Protein AF-A0A841N7B1-F1 (afdb_monomer)

Nearest PDB structures (foldseek):
  2lx7-assembly1_A  TM=5.504E-01  e=1.886E-01  Homo sapiens
  2dvj-assembly1_A  TM=4.150E-01  e=2.128E+00  Homo sapiens
  1a78-assembly1_B  TM=3.804E-01  e=1.434E+00  Rhinella arenarum
  1gan-assembly1_B  TM=3.801E-01  e=2.252E+00  Rhinella arenarum
  4ga9-assembly1_B  TM=4.075E-01  e=5.244E+00  Rattus norvegicus

Solvent-accessible surface area (backbone atoms only — not comparable to full-atom values): 3776 Å² total; per-residue (Å²): 116,81,68,44,41,26,35,32,32,30,65,51,81,92,69,87,80,56,85,73,57,76,86,48,74,73,42,72,49,75,28,44,31,36,70,82,78,36,33,32,43,36,72,42,90,58,65,53,77,45,79,36,34,61,82,66,27,20,41,79,75,48,77,100

Secondary structure (DSSP, 8-state):
---EEEEEEE----SPPPTT----TT-EEEEEEETTTTEEEEE-TTS-EEEEEBTTTEEEEEE-

Radius of gyration: 10.96 Å; Cα contacts (8 Å, |Δi|>4): 138; chains: 1; bounding box: 26×17×27 Å

Foldseek 3Di:
DDKFKFKKAFQDDPDDDDPPFPDDHRDIDIFIADPVQQWTWDQTPVRDIDIAHDPPGIHTDGTD

Mean predicted aligned error: 2.57 Å

Sequence (64 aa):
MTEYHVIFEVLKIEQELQQGSTIQIGERFVGLYYPDNKEVHFTDDNGQQWIFYDGDSCSIIDKF

pLDDT: mean 96.15, std 4.26, range [67.06, 98.62]

Structure (mmCIF, N/CA/C/O backbone):
data_AF-A0A841N7B1-F1
#
_entry.id   AF-A0A841N7B1-F1
#
loop_
_atom_site.group_PDB
_atom_site.id
_atom_site.type_symbol
_atom_site.label_atom_id
_atom_site.label_alt_id
_atom_site.label_comp_id
_atom_site.label_asym_id
_atom_site.label_entity_id
_atom_site.label_seq_id
_atom_site.pdbx_PDB_ins_code
_atom_site.Cartn_x
_atom_site.Cartn_y
_atom_site.Cartn_z
_atom_site.occupancy
_atom_site.B_iso_or_equiv
_atom_site.auth_seq_id
_atom_site.auth_comp_id
_atom_site.auth_asym_id
_atom_site.auth_atom_id
_atom_site.pdbx_PDB_model_num
ATOM 1 N N . MET A 1 1 ? 11.606 5.651 -14.209 1.00 67.06 1 MET A N 1
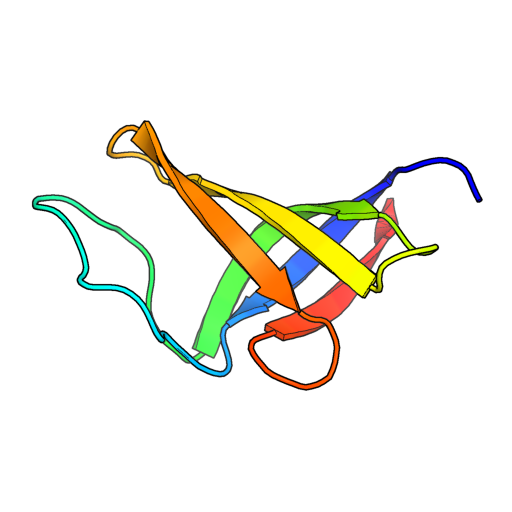ATOM 2 C CA . MET A 1 1 ? 10.929 4.455 -14.789 1.00 67.06 1 MET A CA 1
ATOM 3 C C . MET A 1 1 ? 9.443 4.761 -14.915 1.00 67.06 1 MET A C 1
ATOM 5 O O . MET A 1 1 ? 8.995 5.684 -14.257 1.00 67.06 1 MET A O 1
ATOM 9 N N . THR A 1 2 ? 8.682 4.049 -15.748 1.00 88.38 2 THR A N 1
ATOM 10 C CA . THR A 1 2 ? 7.218 4.236 -15.793 1.00 88.38 2 THR A CA 1
ATOM 11 C C . THR A 1 2 ? 6.578 3.628 -14.545 1.00 88.38 2 THR A C 1
ATOM 13 O O . THR A 1 2 ? 7.047 2.592 -14.075 1.00 88.38 2 THR A O 1
ATOM 16 N N . GLU A 1 3 ? 5.547 4.276 -14.009 1.00 94.81 3 GLU A N 1
ATOM 17 C CA . GLU A 1 3 ? 4.693 3.742 -12.942 1.00 94.81 3 GLU A CA 1
ATOM 18 C C . GLU A 1 3 ? 4.010 2.424 -13.352 1.00 94.81 3 GLU A C 1
ATOM 20 O O . GLU A 1 3 ? 3.722 2.205 -14.532 1.00 94.81 3 GLU A O 1
ATOM 25 N N . TYR A 1 4 ? 3.784 1.527 -12.390 1.00 96.62 4 TYR A N 1
ATOM 26 C CA . TYR A 1 4 ? 3.125 0.231 -12.613 1.00 96.62 4 TYR A CA 1
ATOM 27 C C . TYR A 1 4 ? 2.393 -0.251 -11.361 1.00 96.62 4 TYR A C 1
ATOM 29 O O . TYR A 1 4 ? 2.650 0.239 -10.262 1.00 96.62 4 TYR A O 1
ATOM 37 N N . HIS A 1 5 ? 1.471 -1.202 -11.515 1.00 97.69 5 HIS A N 1
ATOM 38 C CA . HIS A 1 5 ? 0.710 -1.711 -10.379 1.00 97.69 5 HIS A CA 1
ATOM 39 C C . HIS A 1 5 ? 1.509 -2.777 -9.628 1.00 97.69 5 HIS A C 1
ATOM 41 O O . HIS A 1 5 ? 2.231 -3.588 -10.214 1.00 97.69 5 HIS A O 1
ATOM 47 N N . VAL A 1 6 ? 1.382 -2.766 -8.305 1.00 98.31 6 VAL A N 1
ATOM 48 C CA . VAL A 1 6 ? 2.040 -3.725 -7.416 1.00 98.31 6 VAL A CA 1
ATOM 49 C C . VAL A 1 6 ? 1.069 -4.250 -6.380 1.00 98.31 6 VAL A C 1
ATOM 51 O O . VAL A 1 6 ? 0.170 -3.530 -5.948 1.00 98.31 6 VAL A O 1
ATOM 54 N N . ILE A 1 7 ? 1.298 -5.483 -5.933 1.00 98.50 7 ILE A N 1
ATOM 55 C CA . ILE A 1 7 ? 0.804 -5.931 -4.632 1.00 98.50 7 ILE A CA 1
ATOM 56 C C . ILE A 1 7 ? 1.837 -5.509 -3.597 1.00 98.50 7 ILE A C 1
ATOM 58 O O . ILE A 1 7 ? 3.013 -5.856 -3.722 1.00 98.50 7 ILE A O 1
ATOM 62 N N . PHE A 1 8 ? 1.402 -4.794 -2.569 1.00 98.44 8 PHE A N 1
ATOM 63 C CA . PHE A 1 8 ? 2.248 -4.386 -1.454 1.00 98.44 8 PHE A CA 1
ATOM 64 C C . PHE A 1 8 ? 1.655 -4.854 -0.126 1.00 98.44 8 PHE A C 1
ATOM 66 O O . PHE A 1 8 ? 0.439 -4.948 0.016 1.00 98.44 8 PHE A O 1
ATOM 73 N N . GLU A 1 9 ? 2.521 -5.155 0.838 1.00 98.62 9 GLU A N 1
ATOM 74 C CA . GLU A 1 9 ? 2.167 -5.460 2.225 1.00 98.62 9 GLU A CA 1
ATOM 75 C C . GLU A 1 9 ? 2.437 -4.238 3.105 1.00 98.62 9 GLU A C 1
ATOM 77 O O . GLU A 1 9 ? 3.516 -3.643 3.028 1.00 98.62 9 GLU A O 1
ATOM 82 N N . VAL A 1 10 ? 1.465 -3.852 3.933 1.00 98.44 10 VAL A N 1
ATOM 83 C CA . VAL A 1 10 ? 1.583 -2.705 4.843 1.00 98.44 10 VAL A CA 1
ATOM 84 C C . VAL A 1 10 ? 2.438 -3.092 6.046 1.00 98.44 10 VAL A C 1
ATOM 86 O O . VAL A 1 10 ? 2.096 -4.005 6.790 1.00 98.44 10 VAL A O 1
ATOM 89 N N . LEU A 1 11 ? 3.526 -2.366 6.288 1.00 98.25 11 LEU A N 1
ATOM 90 C CA . LEU A 1 11 ? 4.430 -2.611 7.418 1.00 98.25 11 LEU A CA 1
ATOM 91 C C . LEU A 1 11 ? 4.225 -1.609 8.556 1.00 98.25 11 LEU A C 1
ATOM 93 O O . LEU A 1 11 ? 4.444 -1.931 9.725 1.00 98.25 11 LEU A O 1
ATOM 97 N N . LYS A 1 12 ? 3.806 -0.387 8.218 1.00 97.56 12 LYS A N 1
ATOM 98 C CA . LYS A 1 12 ? 3.667 0.726 9.157 1.00 97.56 12 LYS A CA 1
ATOM 99 C C . LYS A 1 12 ? 2.540 1.652 8.719 1.00 97.56 12 LYS A C 1
ATOM 101 O O . LYS A 1 12 ? 2.351 1.887 7.531 1.00 97.56 12 LYS A O 1
ATOM 106 N N . ILE A 1 13 ? 1.831 2.214 9.694 1.00 96.44 13 ILE A N 1
ATOM 107 C CA . ILE A 1 13 ? 0.793 3.226 9.486 1.00 96.44 13 ILE A CA 1
ATOM 108 C C . ILE A 1 13 ? 1.212 4.467 10.276 1.00 96.44 13 ILE A C 1
ATOM 110 O 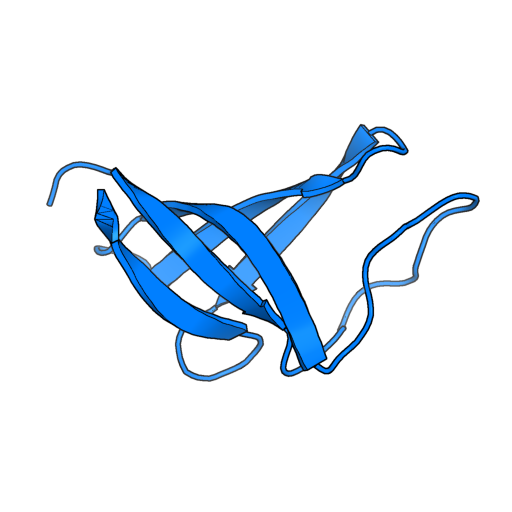O . ILE A 1 13 ? 1.336 4.410 11.498 1.00 96.44 13 ILE A O 1
ATOM 114 N N . GLU A 1 14 ? 1.483 5.569 9.576 1.00 90.25 14 GLU A 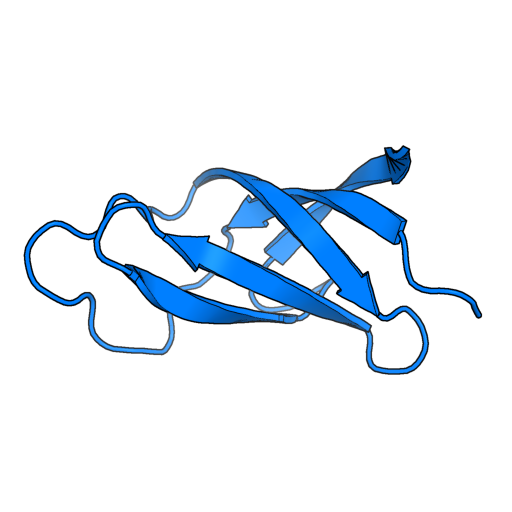N 1
ATOM 115 C CA . GLU A 1 14 ? 1.971 6.821 10.182 1.00 90.25 14 GLU A CA 1
ATOM 116 C C . GLU A 1 14 ? 0.899 7.916 10.268 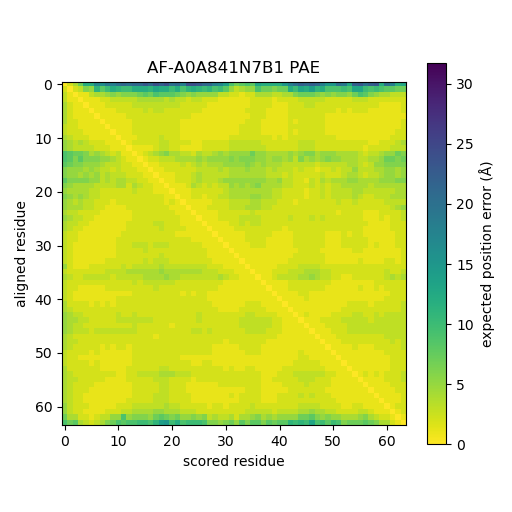1.00 90.25 14 GLU A C 1
ATOM 118 O O . GLU A 1 14 ? 1.067 8.893 10.995 1.00 90.25 14 GLU A O 1
ATOM 123 N N . GLN A 1 15 ? -0.204 7.750 9.538 1.00 90.25 15 GLN A N 1
ATOM 124 C CA . GLN A 1 15 ? -1.342 8.664 9.530 1.00 90.25 15 GLN A CA 1
ATOM 125 C C . GLN A 1 15 ? -2.502 8.085 10.349 1.00 90.25 15 GLN A C 1
ATOM 127 O O . GLN A 1 15 ? -2.659 6.869 10.451 1.00 90.25 15 GLN A O 1
ATOM 132 N N . GLU A 1 16 ? -3.347 8.951 10.910 1.00 93.81 16 GLU A N 1
ATOM 133 C CA . GLU A 1 16 ? -4.604 8.525 11.527 1.00 93.81 16 GLU A CA 1
ATOM 134 C C . GLU A 1 16 ? -5.531 7.843 10.506 1.00 93.81 16 GLU A C 1
ATOM 136 O O . GLU A 1 16 ? -5.769 8.347 9.402 1.00 93.81 16 GLU A O 1
ATOM 141 N N . LEU A 1 17 ? -6.076 6.691 10.902 1.00 94.38 17 LEU A N 1
ATOM 142 C CA . LEU A 1 17 ? -7.086 5.970 10.136 1.00 94.38 17 LEU A CA 1
ATOM 143 C C . LEU A 1 17 ? -8.414 6.721 10.228 1.00 94.38 17 LEU A C 1
ATOM 145 O O . LEU A 1 17 ? -8.957 6.910 11.320 1.00 94.38 17 LEU A O 1
ATOM 149 N N . GLN A 1 18 ? -8.957 7.135 9.085 1.00 95.12 18 GLN A N 1
ATOM 150 C CA . GLN A 1 18 ? -10.293 7.719 9.045 1.00 95.12 18 GLN A CA 1
ATOM 151 C C . GLN A 1 18 ? -11.360 6.633 9.212 1.00 95.12 18 GLN A C 1
ATOM 153 O O . GLN A 1 18 ? -11.120 5.441 9.003 1.00 95.12 18 GLN A O 1
ATOM 158 N N . GLN A 1 19 ? -12.570 7.045 9.599 1.00 95.19 19 GLN A N 1
ATOM 159 C CA . GLN A 1 19 ? -13.688 6.124 9.781 1.00 95.19 19 GLN A CA 1
ATOM 160 C C . GLN A 1 19 ? -13.896 5.262 8.527 1.00 95.19 19 GLN A C 1
ATOM 162 O O . GLN A 1 19 ? -13.920 5.768 7.407 1.00 95.19 19 GLN A O 1
ATOM 167 N N . GLY A 1 20 ? -14.043 3.952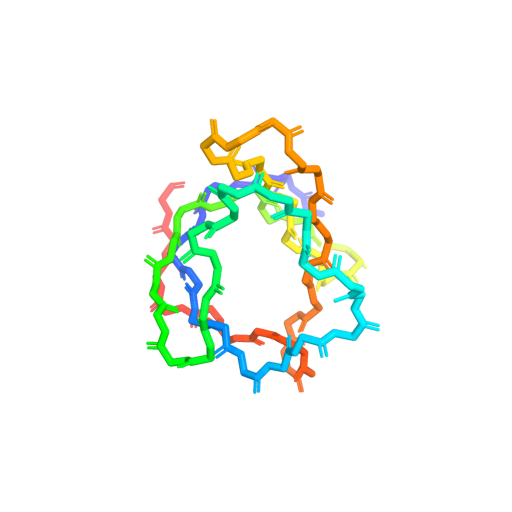 8.730 1.00 94.38 20 GLY A N 1
ATOM 168 C CA . GLY A 1 20 ? -14.237 2.995 7.641 1.00 94.38 20 GLY A CA 1
ATOM 169 C C . GLY A 1 20 ? -12.962 2.584 6.905 1.00 94.38 20 GLY A C 1
ATOM 170 O O . GLY A 1 20 ? -13.082 1.880 5.911 1.00 94.38 20 GLY A O 1
ATOM 171 N N . SER A 1 21 ? -11.773 2.997 7.365 1.00 94.19 21 SER A N 1
ATOM 172 C CA . SER A 1 21 ? -10.515 2.554 6.758 1.00 94.19 21 SER A CA 1
ATOM 173 C C . SER A 1 21 ? -10.358 1.037 6.852 1.00 94.19 21 SER A C 1
ATOM 175 O O . SER A 1 21 ? -10.667 0.435 7.887 1.00 94.19 21 SER A O 1
ATOM 177 N N . THR A 1 22 ? -9.874 0.428 5.771 1.00 94.62 22 THR A N 1
ATOM 178 C CA . THR A 1 22 ? -9.605 -1.014 5.697 1.00 94.62 22 THR A CA 1
ATOM 179 C C . THR A 1 22 ? -8.128 -1.346 5.903 1.00 94.62 22 THR A C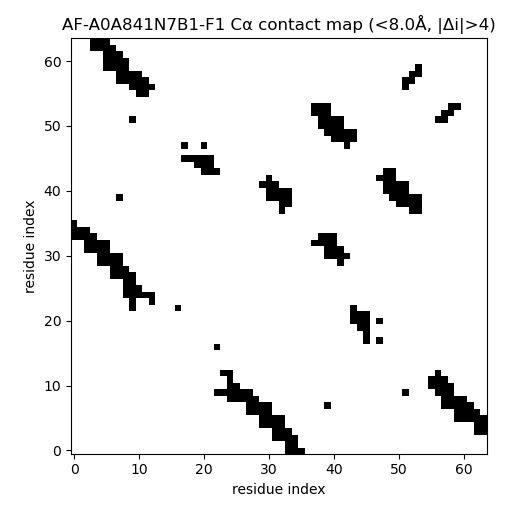 1
ATOM 181 O O . THR A 1 22 ? -7.776 -2.514 6.064 1.00 94.62 22 THR A O 1
ATOM 184 N N . ILE A 1 23 ? -7.260 -0.331 5.962 1.00 96.00 23 ILE A N 1
ATOM 185 C CA . ILE A 1 23 ? -5.815 -0.509 6.095 1.00 96.00 23 ILE A CA 1
ATOM 186 C C . ILE A 1 23 ? -5.439 -1.058 7.467 1.00 96.00 23 ILE A C 1
ATOM 188 O O . ILE A 1 23 ? -5.808 -0.520 8.512 1.00 96.00 23 ILE A O 1
ATOM 192 N N . GLN A 1 24 ? -4.633 -2.119 7.452 1.00 96.44 24 GLN A N 1
ATOM 193 C CA . GLN A 1 24 ? -4.077 -2.760 8.638 1.00 96.44 24 GLN A CA 1
ATOM 194 C C . GLN A 1 24 ? -2.646 -3.228 8.352 1.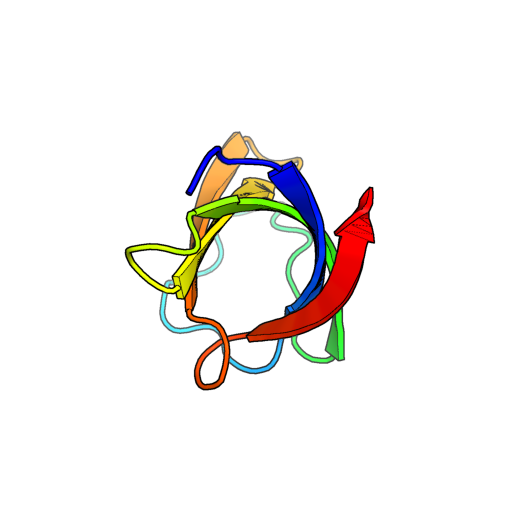00 96.44 24 GLN A C 1
ATOM 196 O O . GLN A 1 24 ? -2.316 -3.598 7.227 1.00 96.44 24 GLN A O 1
ATOM 201 N N . ILE A 1 25 ? -1.784 -3.215 9.372 1.00 97.75 25 ILE A N 1
ATOM 202 C CA . ILE A 1 25 ? -0.416 -3.745 9.260 1.00 97.75 25 ILE A CA 1
ATOM 203 C C . ILE A 1 25 ? -0.484 -5.257 9.000 1.00 97.75 25 ILE A C 1
ATOM 205 O O . ILE A 1 25 ? -1.190 -5.972 9.707 1.00 97.75 25 ILE A O 1
ATOM 209 N N . GLY A 1 26 ? 0.275 -5.732 8.012 1.00 98.00 26 GLY A N 1
ATOM 210 C CA . GLY A 1 26 ? 0.316 -7.121 7.547 1.00 98.00 26 GLY A CA 1
ATOM 211 C C . GLY A 1 26 ? -0.678 -7.446 6.427 1.00 98.00 26 GLY A C 1
ATOM 212 O O . GLY A 1 26 ? -0.533 -8.479 5.774 1.00 98.00 26 GLY A O 1
ATOM 213 N N . GLU A 1 27 ? -1.656 -6.575 6.165 1.00 97.75 27 GLU A N 1
ATOM 214 C CA . GLU A 1 27 ? -2.579 -6.741 5.039 1.00 97.75 27 GLU A CA 1
ATOM 215 C C . GLU A 1 27 ? -1.929 -6.344 3.711 1.00 97.75 27 GLU A C 1
ATOM 217 O O . GLU A 1 2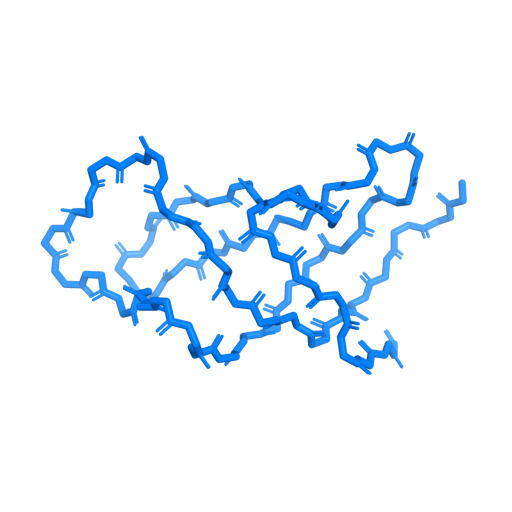7 ? -0.938 -5.602 3.662 1.00 97.75 27 GLU A O 1
ATOM 222 N N . ARG A 1 28 ? -2.499 -6.864 2.618 1.00 98.00 28 ARG A N 1
ATOM 223 C CA . ARG A 1 28 ? -1.981 -6.679 1.261 1.00 98.00 28 ARG A CA 1
ATOM 224 C C . ARG A 1 28 ? -2.998 -6.006 0.366 1.00 98.00 28 ARG A C 1
ATOM 226 O O . ARG A 1 28 ? -4.149 -6.425 0.302 1.00 98.00 28 ARG A O 1
ATOM 233 N N . PHE A 1 29 ? -2.529 -5.029 -0.395 1.00 98.00 29 PHE A N 1
ATOM 234 C CA . PHE A 1 29 ? -3.360 -4.241 -1.295 1.00 98.00 29 PHE A CA 1
ATOM 235 C C . PHE A 1 29 ? -2.687 -4.089 -2.654 1.00 98.00 29 PHE A C 1
ATOM 237 O O . PHE A 1 29 ? -1.500 -4.380 -2.815 1.00 98.00 29 PHE A O 1
ATOM 244 N N . VAL A 1 30 ? -3.460 -3.627 -3.635 1.00 98.06 30 VAL A N 1
ATOM 245 C CA . VAL A 1 30 ? -2.947 -3.257 -4.955 1.00 98.06 30 VAL A CA 1
ATOM 246 C C . VAL A 1 30 ? -2.841 -1.742 -5.028 1.00 98.06 30 VAL A C 1
ATOM 248 O O . VAL A 1 30 ? -3.828 -1.049 -4.802 1.00 98.06 30 VAL A O 1
ATOM 251 N N . GLY A 1 31 ? -1.656 -1.235 -5.353 1.00 97.56 31 GLY A N 1
ATOM 252 C CA . GLY A 1 31 ? -1.393 0.198 -5.482 1.00 97.56 31 GLY A CA 1
ATOM 253 C C . GLY A 1 31 ? -0.574 0.523 -6.724 1.00 97.56 31 GLY A C 1
ATOM 254 O O . GLY A 1 31 ? -0.043 -0.372 -7.387 1.00 97.56 31 GLY A O 1
ATOM 255 N N . LEU A 1 32 ? -0.474 1.813 -7.037 1.00 98.12 32 LEU A N 1
ATOM 256 C CA . LEU A 1 32 ? 0.337 2.319 -8.139 1.00 98.12 32 LEU A CA 1
ATOM 257 C C . LEU A 1 32 ? 1.724 2.693 -7.615 1.00 98.12 32 LEU A C 1
ATOM 259 O O . LEU A 1 32 ? 1.853 3.579 -6.772 1.00 98.12 32 LEU A O 1
ATOM 263 N N . TYR A 1 33 ? 2.757 2.002 -8.089 1.00 98.38 33 TYR A N 1
ATOM 264 C CA . TYR A 1 33 ? 4.132 2.214 -7.656 1.00 98.38 33 TYR A CA 1
ATOM 265 C C . TYR A 1 33 ? 4.877 3.183 -8.571 1.00 98.38 33 TYR A C 1
ATOM 267 O O . TYR A 1 33 ? 4.885 3.029 -9.794 1.00 98.38 33 TYR A O 1
ATOM 275 N N . TYR A 1 34 ? 5.570 4.131 -7.946 1.00 97.75 34 TYR A N 1
ATOM 276 C CA . TYR A 1 34 ? 6.432 5.142 -8.540 1.00 97.75 34 TYR A CA 1
ATOM 277 C C . TYR A 1 34 ? 7.892 4.836 -8.162 1.00 97.75 34 TYR A C 1
ATOM 279 O O . TYR A 1 34 ? 8.361 5.269 -7.104 1.00 97.75 34 TYR A O 1
ATOM 287 N N . PRO A 1 35 ? 8.651 4.105 -9.006 1.00 96.00 35 PRO A N 1
ATOM 288 C CA . PRO A 1 35 ? 9.977 3.594 -8.639 1.00 96.00 35 PRO A CA 1
ATOM 289 C C . PRO A 1 35 ? 11.017 4.682 -8.381 1.00 96.00 35 PRO A C 1
ATOM 291 O O . PRO A 1 35 ? 11.956 4.467 -7.618 1.00 96.00 35 PRO A O 1
ATOM 294 N N . ASP A 1 36 ? 10.857 5.841 -9.023 1.00 96.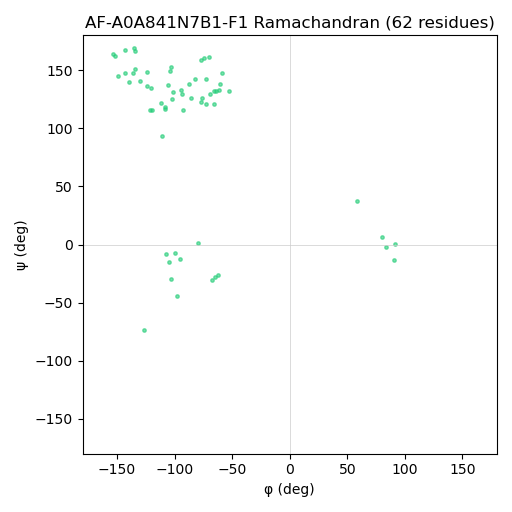25 36 ASP A N 1
ATOM 295 C CA . ASP A 1 36 ? 11.803 6.953 -8.912 1.00 96.25 36 ASP A CA 1
ATOM 296 C C . ASP A 1 36 ? 11.788 7.557 -7.492 1.00 96.25 36 ASP A C 1
ATOM 298 O O . ASP A 1 36 ? 12.835 7.973 -6.998 1.00 96.25 36 ASP A O 1
ATOM 302 N N . ASN A 1 37 ? 10.636 7.501 -6.808 1.00 95.81 37 ASN A N 1
ATOM 303 C CA . ASN A 1 37 ? 10.460 7.972 -5.428 1.00 95.81 37 ASN A CA 1
ATOM 304 C C . ASN A 1 37 ? 10.312 6.831 -4.407 1.00 95.81 37 ASN A C 1
ATOM 306 O O . ASN A 1 37 ? 10.316 7.085 -3.206 1.00 95.81 37 ASN A O 1
ATOM 310 N N . LYS A 1 38 ? 10.190 5.580 -4.874 1.00 97.25 38 LYS A N 1
ATOM 311 C CA . LYS A 1 38 ? 9.848 4.400 -4.063 1.00 97.25 38 LYS A CA 1
ATOM 312 C C . LYS A 1 38 ? 8.509 4.525 -3.332 1.00 97.25 38 LYS A C 1
ATOM 314 O O . LYS A 1 38 ? 8.360 4.046 -2.212 1.00 97.25 38 LYS A O 1
ATOM 319 N N . GLU A 1 39 ? 7.535 5.146 -3.982 1.00 98.00 39 GLU A N 1
ATOM 320 C CA . GLU A 1 39 ? 6.214 5.400 -3.409 1.00 98.00 39 GLU A CA 1
ATOM 321 C C . GLU A 1 39 ? 5.168 4.461 -4.001 1.00 98.00 39 GLU A C 1
ATOM 323 O O . GLU A 1 39 ? 5.125 4.272 -5.213 1.00 98.00 39 GLU A O 1
ATOM 328 N N . VAL A 1 40 ? 4.283 3.925 -3.168 1.00 98.25 40 VAL A N 1
ATOM 329 C CA . VAL A 1 40 ? 3.046 3.265 -3.584 1.00 98.25 40 VAL A CA 1
ATOM 330 C C . VAL A 1 40 ? 1.879 4.169 -3.220 1.00 98.25 40 VAL A C 1
ATOM 332 O O . VAL A 1 40 ? 1.654 4.461 -2.047 1.00 98.25 40 VAL A O 1
ATOM 335 N N . HIS A 1 41 ? 1.133 4.609 -4.228 1.00 98.06 41 HIS A N 1
ATOM 336 C CA . HIS A 1 41 ? -0.085 5.389 -4.045 1.00 98.06 41 HIS A CA 1
ATOM 337 C C . HIS A 1 41 ? -1.278 4.436 -4.029 1.00 98.06 41 HIS A C 1
ATOM 339 O O . HIS A 1 41 ? -1.421 3.580 -4.908 1.00 98.06 41 HIS A O 1
ATOM 345 N N . PHE A 1 42 ? -2.129 4.574 -3.019 1.00 97.44 42 PHE A N 1
ATOM 346 C CA . PHE A 1 42 ? -3.292 3.720 -2.805 1.00 97.44 42 PHE A CA 1
ATOM 347 C C . PHE A 1 42 ? -4.489 4.553 -2.343 1.00 97.44 42 PHE A C 1
ATOM 349 O O . PHE A 1 42 ? -4.349 5.477 -1.544 1.00 97.44 42 PHE A O 1
ATOM 356 N N . THR A 1 43 ? -5.677 4.225 -2.846 1.00 97.38 43 THR A N 1
ATOM 357 C CA . THR A 1 43 ? -6.944 4.774 -2.354 1.00 97.38 43 THR A CA 1
ATOM 358 C C . THR A 1 43 ? -7.674 3.672 -1.604 1.00 97.38 43 THR A C 1
ATOM 360 O O . THR A 1 43 ? -8.030 2.667 -2.211 1.00 97.38 43 THR A O 1
ATOM 363 N N . ASP A 1 44 ? -7.884 3.872 -0.307 1.00 96.31 44 ASP A N 1
ATOM 364 C CA . ASP A 1 44 ? -8.658 2.962 0.538 1.00 96.31 44 ASP A CA 1
ATOM 365 C C . ASP A 1 44 ? -10.154 3.020 0.173 1.00 96.31 44 ASP A C 1
ATOM 367 O O . ASP A 1 44 ? -10.624 3.985 -0.436 1.00 96.31 44 ASP A O 1
ATOM 371 N N . ASP A 1 45 ? -10.926 2.012 0.573 1.00 95.44 45 ASP A N 1
ATOM 372 C CA . ASP A 1 45 ? -12.354 1.874 0.257 1.00 95.44 45 ASP A CA 1
ATOM 373 C C . ASP A 1 45 ? -13.196 3.025 0.833 1.00 95.44 45 ASP A C 1
ATOM 375 O O . ASP A 1 45 ? -14.248 3.377 0.295 1.00 95.44 45 ASP A O 1
ATOM 379 N N . ASN A 1 46 ? -12.724 3.654 1.914 1.00 95.56 46 ASN A N 1
ATOM 380 C CA . ASN A 1 46 ? -13.338 4.852 2.490 1.00 95.56 46 ASN A CA 1
ATOM 381 C C . ASN A 1 46 ? -12.986 6.153 1.736 1.00 95.56 46 ASN A C 1
ATOM 383 O O . ASN A 1 46 ? -13.418 7.232 2.142 1.00 95.56 46 ASN A O 1
ATOM 387 N N . GLY A 1 47 ? -12.203 6.071 0.657 1.00 96.44 47 GLY A N 1
ATOM 388 C CA . GLY A 1 47 ? -11.741 7.203 -0.145 1.00 96.44 47 GLY A CA 1
ATOM 389 C C . GLY A 1 47 ? -10.490 7.906 0.392 1.00 96.44 47 GLY A C 1
ATOM 390 O O . GLY A 1 47 ? -10.004 8.839 -0.255 1.00 96.44 47 GLY A O 1
ATOM 391 N N . GLN A 1 48 ? -9.945 7.484 1.540 1.00 96.81 48 GLN A N 1
ATOM 392 C CA . GLN A 1 48 ? -8.701 8.034 2.077 1.00 96.81 48 GLN A CA 1
ATOM 393 C C . GLN A 1 48 ? -7.530 7.690 1.148 1.00 96.81 48 GLN A C 1
ATOM 395 O O . GLN A 1 48 ? -7.357 6.548 0.723 1.00 96.81 48 GLN A O 1
ATOM 400 N N . GLN A 1 49 ? -6.726 8.702 0.829 1.00 97.12 49 GLN A N 1
ATOM 401 C CA . GLN A 1 49 ? -5.524 8.559 0.013 1.00 97.12 49 GLN A CA 1
ATOM 402 C C . GLN A 1 49 ? -4.333 8.208 0.898 1.00 97.12 49 GLN A C 1
ATOM 404 O O . GLN A 1 49 ? -4.140 8.821 1.949 1.00 97.12 49 GLN A O 1
ATOM 409 N N . TRP A 1 50 ? -3.513 7.278 0.428 1.00 97.44 50 TRP A N 1
ATOM 410 C CA . TRP A 1 50 ? -2.336 6.790 1.123 1.00 97.44 50 TRP A CA 1
ATOM 411 C C . TRP A 1 50 ? -1.117 6.811 0.214 1.00 97.44 50 TRP A C 1
ATOM 413 O O . TRP A 1 50 ? -1.193 6.468 -0.967 1.00 97.44 50 TRP A O 1
ATOM 423 N N . ILE A 1 51 ? 0.014 7.182 0.807 1.00 97.69 51 ILE A N 1
ATOM 424 C CA . ILE A 1 51 ? 1.338 7.042 0.211 1.00 97.69 51 ILE A CA 1
ATOM 425 C C . ILE A 1 51 ? 2.137 6.140 1.144 1.00 97.69 51 ILE A C 1
ATOM 427 O O . ILE A 1 51 ? 2.383 6.493 2.299 1.00 97.69 51 ILE A O 1
ATOM 431 N N . PHE A 1 52 ? 2.521 4.974 0.640 1.00 98.12 52 PHE A N 1
ATOM 432 C CA . PHE A 1 52 ? 3.435 4.064 1.316 1.00 98.12 52 PHE A CA 1
ATOM 433 C C . PHE A 1 52 ? 4.818 4.130 0.674 1.00 98.12 52 PHE A C 1
ATOM 435 O O . PHE A 1 52 ? 4.940 4.363 -0.524 1.00 98.12 52 PHE A O 1
ATOM 442 N N . TYR A 1 53 ? 5.861 3.909 1.465 1.00 98.12 53 TYR A N 1
ATOM 443 C CA . TYR A 1 53 ? 7.249 3.958 1.025 1.00 98.12 53 TYR A CA 1
ATOM 444 C C . TYR A 1 53 ? 7.845 2.553 1.070 1.00 98.12 53 TYR A C 1
ATOM 446 O O . TYR A 1 53 ? 7.867 1.905 2.121 1.00 98.12 53 TYR A O 1
ATOM 454 N N . ASP A 1 54 ? 8.327 2.085 -0.079 1.00 98.00 54 ASP A N 1
ATOM 455 C CA . ASP A 1 54 ? 8.914 0.756 -0.235 1.00 98.00 54 ASP A CA 1
ATOM 456 C C . ASP A 1 54 ? 10.219 0.624 0.565 1.00 98.00 54 ASP A C 1
ATOM 458 O O . ASP A 1 54 ? 11.189 1.362 0.359 1.00 98.00 54 ASP A O 1
ATOM 462 N N . GLY A 1 55 ? 10.225 -0.337 1.490 1.00 96.94 55 GLY A N 1
ATOM 463 C CA . GLY A 1 55 ? 11.305 -0.580 2.443 1.00 96.94 55 GLY A CA 1
ATOM 464 C C . GLY A 1 55 ? 11.163 0.162 3.777 1.00 96.94 55 GLY A C 1
ATOM 465 O O . GLY A 1 55 ? 12.031 -0.009 4.630 1.00 96.94 55 GLY A O 1
ATOM 466 N N . ASP A 1 56 ? 10.098 0.949 3.972 1.00 98.00 56 ASP A N 1
ATOM 467 C CA . ASP A 1 56 ? 9.784 1.613 5.247 1.00 98.00 56 ASP A CA 1
ATOM 468 C C . ASP A 1 56 ? 8.350 1.302 5.702 1.00 98.00 56 ASP A C 1
ATOM 470 O O . ASP A 1 56 ? 8.147 0.485 6.602 1.00 98.00 56 ASP A O 1
ATOM 474 N N . SER A 1 57 ? 7.339 1.887 5.049 1.00 97.94 57 SER A N 1
ATOM 475 C CA . SER A 1 57 ? 5.933 1.684 5.423 1.00 97.94 57 SER A CA 1
ATOM 476 C C . SER A 1 57 ? 5.216 0.592 4.629 1.00 97.94 57 SER A C 1
ATOM 478 O O . SER A 1 57 ? 4.165 0.123 5.071 1.00 97.94 57 SER A O 1
ATOM 480 N N . CYS A 1 58 ? 5.804 0.104 3.533 1.00 98.44 58 CYS A N 1
ATOM 481 C CA . CYS A 1 58 ? 5.361 -1.112 2.852 1.00 98.44 58 CYS A CA 1
ATOM 482 C C . CYS A 1 58 ? 6.515 -1.950 2.287 1.00 98.44 58 CYS A C 1
ATOM 484 O O . CYS A 1 58 ? 7.644 -1.477 2.153 1.00 98.44 58 CYS A O 1
ATOM 486 N N . SER A 1 59 ? 6.207 -3.183 1.883 1.00 98.38 59 SER A N 1
ATOM 487 C CA . SER A 1 59 ? 7.072 -4.011 1.035 1.00 98.38 59 SER A CA 1
ATOM 488 C C . SER A 1 59 ? 6.327 -4.461 -0.217 1.00 98.38 59 SER A C 1
ATOM 490 O O . SER A 1 59 ? 5.173 -4.879 -0.135 1.00 98.38 59 SER A O 1
ATOM 492 N N . ILE A 1 60 ? 6.983 -4.387 -1.376 1.00 98.19 60 ILE A N 1
ATOM 493 C CA . ILE A 1 60 ? 6.432 -4.895 -2.637 1.00 98.19 60 ILE A CA 1
ATOM 494 C C . ILE A 1 60 ? 6.539 -6.421 -2.677 1.00 98.19 60 ILE A C 1
ATOM 496 O O . ILE A 1 60 ? 7.623 -6.983 -2.527 1.00 98.19 60 ILE A O 1
ATOM 500 N N . ILE A 1 61 ? 5.410 -7.080 -2.926 1.00 97.94 61 ILE A N 1
ATOM 501 C CA . ILE A 1 61 ? 5.285 -8.539 -3.000 1.00 97.94 61 ILE A CA 1
ATOM 502 C C . ILE A 1 61 ? 5.331 -9.019 -4.452 1.00 97.94 61 ILE A C 1
ATOM 504 O O . ILE A 1 61 ? 6.020 -9.992 -4.753 1.00 97.94 61 ILE A O 1
ATOM 508 N N . ASP A 1 62 ? 4.610 -8.342 -5.349 1.00 97.44 62 ASP A N 1
ATOM 509 C CA . ASP A 1 62 ? 4.550 -8.689 -6.773 1.00 97.44 62 ASP A CA 1
ATOM 510 C C . ASP A 1 62 ? 4.229 -7.459 -7.641 1.00 97.44 62 ASP A C 1
ATOM 512 O O . ASP A 1 62 ? 3.774 -6.437 -7.124 1.00 97.44 62 ASP A O 1
ATOM 516 N N . LYS A 1 63 ? 4.460 -7.548 -8.956 1.00 95.06 63 LYS A N 1
ATOM 517 C CA . LYS A 1 63 ? 4.267 -6.457 -9.930 1.00 95.06 63 LYS A CA 1
ATOM 518 C C . LYS A 1 63 ? 3.571 -6.930 -11.207 1.00 95.06 63 LYS A C 1
ATOM 520 O O . LYS A 1 63 ? 3.817 -8.052 -11.650 1.00 95.06 63 LYS A O 1
ATOM 525 N N . PHE A 1 64 ? 2.775 -6.062 -11.834 1.00 90.38 64 PHE A N 1
ATOM 526 C CA . PHE A 1 64 ? 2.087 -6.357 -13.098 1.00 90.38 64 PHE A CA 1
ATOM 527 C C . PHE A 1 64 ? 1.703 -5.107 -13.899 1.00 90.38 64 PHE A C 1
ATOM 529 O O . PHE A 1 64 ? 1.556 -4.008 -13.314 1.00 90.38 64 PHE A O 1
#

Organism: NCBI:txid297244